Protein AF-W1Y662-F1 (afdb_monomer)

Foldseek 3Di:
DCLCVLVQAQEDACCCVPPVVVVVVVVCVSHVSVVVRYHQYDLVVVRHHPVVVVVSVHPDDDDDPCSVVVVVVVD

Sequence (75 aa):
QGKDVAKTIVGMDPYLVKLRTDMWDRYKADVPELEQIPLIGNVNDKTFDVEKVISLNPDVIFMPLYFKDQYESDY

Mean predicted aligned error: 3.26 Å

InterPro domains:
  IPR002491 ABC transporter periplasmic 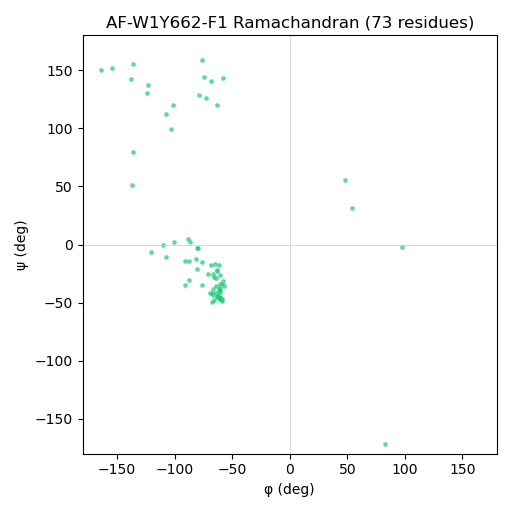binding domain [PS50983] (1-75)

Solvent-accessible surface area (backbone atoms only — not comparable to full-atom values): 4708 Å² total; per-residue (Å²): 136,71,75,64,50,54,81,75,46,70,56,39,58,50,56,49,70,74,77,34,49,72,60,39,55,56,48,37,73,76,32,58,62,53,77,72,41,46,71,37,36,37,72,91,77,73,49,50,40,67,68,62,50,59,73,55,67,66,94,76,83,89,74,69,74,64,57,54,60,50,52,65,69,76,108

Secondary structure (DSSP, 8-state):
--TTGGGT-S-B-SHHHHH-HHHHHHHHHH-GGGGGSPB---TTTT---HHHHHHT--S-----THHHHHHHHH-

Structure (mmCIF, N/CA/C/O backbone):
data_AF-W1Y662-F1
#
_entry.id   AF-W1Y662-F1
#
loop_
_atom_site.group_PDB
_atom_site.id
_atom_site.type_symbol
_atom_site.label_atom_id
_atom_site.label_alt_id
_atom_site.label_comp_id
_atom_site.label_asym_id
_atom_site.label_entity_id
_atom_site.label_seq_id
_atom_site.pdbx_PDB_ins_code
_atom_site.Cartn_x
_atom_site.Cartn_y
_atom_site.Cartn_z
_atom_site.occupancy
_atom_site.B_iso_or_equiv
_atom_site.auth_seq_id
_atom_site.auth_comp_id
_atom_site.auth_asym_id
_atom_site.auth_atom_id
_atom_site.pdbx_PDB_model_num
ATOM 1 N N . GLN A 1 1 ? -17.532 -12.894 -5.700 1.00 61.44 1 GLN A N 1
ATOM 2 C CA . GLN A 1 1 ? -16.849 -12.716 -4.397 1.00 61.44 1 GLN A CA 1
ATOM 3 C C . GLN A 1 1 ? -15.751 -11.675 -4.572 1.00 61.44 1 GLN A C 1
ATOM 5 O O . GLN A 1 1 ? -15.275 -11.543 -5.689 1.00 61.44 1 GLN A O 1
ATOM 10 N N . GLY A 1 2 ? -15.395 -10.920 -3.526 1.00 75.12 2 GLY A N 1
ATOM 11 C CA . GLY A 1 2 ? -14.281 -9.955 -3.569 1.00 75.12 2 GLY A CA 1
ATOM 12 C C . GLY A 1 2 ? -14.642 -8.484 -3.826 1.00 75.12 2 GLY A C 1
ATOM 13 O O . GLY A 1 2 ? -13.752 -7.649 -3.779 1.00 75.12 2 GLY A O 1
ATOM 14 N N . LYS A 1 3 ? -15.919 -8.131 -4.037 1.00 78.44 3 LYS A N 1
ATOM 15 C CA . LYS A 1 3 ? -16.323 -6.728 -4.280 1.00 78.44 3 LYS A CA 1
ATOM 16 C C . LYS A 1 3 ? -16.131 -5.809 -3.068 1.00 78.44 3 LYS A C 1
ATOM 18 O O . LYS A 1 3 ? -15.931 -4.618 -3.235 1.00 78.44 3 LYS A O 1
ATOM 23 N N . ASP A 1 4 ? -16.143 -6.368 -1.860 1.00 91.00 4 ASP A N 1
ATOM 24 C CA . ASP A 1 4 ? -15.926 -5.613 -0.621 1.00 91.00 4 ASP A CA 1
ATOM 25 C C . ASP A 1 4 ? -14.445 -5.503 -0.224 1.00 91.00 4 ASP A C 1
ATOM 27 O O . ASP A 1 4 ? -14.141 -4.975 0.841 1.00 91.00 4 ASP A O 1
ATOM 31 N N . VAL A 1 5 ? -13.508 -5.986 -1.052 1.00 91.44 5 VAL A N 1
ATOM 32 C CA . VAL A 1 5 ? -12.075 -6.025 -0.705 1.00 91.44 5 VAL A CA 1
ATOM 33 C C .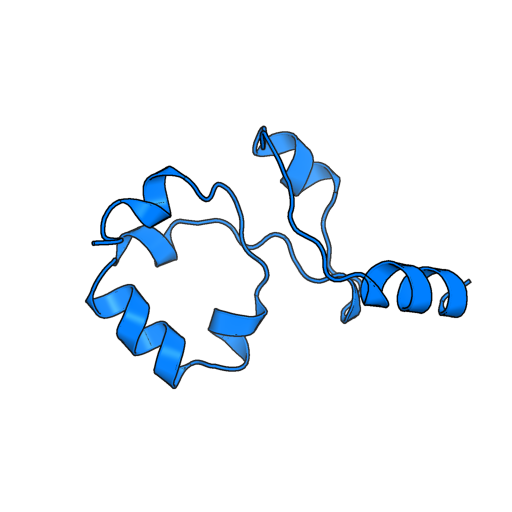 VAL A 1 5 ? -11.517 -4.639 -0.362 1.00 91.44 5 VAL A C 1
ATOM 35 O O . VAL A 1 5 ? -10.744 -4.503 0.586 1.00 91.44 5 VAL A O 1
ATOM 38 N N . ALA A 1 6 ? -11.987 -3.593 -1.047 1.00 93.19 6 ALA A N 1
ATOM 39 C CA . ALA A 1 6 ? -11.568 -2.217 -0.801 1.00 93.19 6 ALA A CA 1
ATOM 40 C C . ALA A 1 6 ? -11.938 -1.711 0.606 1.00 93.19 6 ALA A C 1
ATOM 42 O O . ALA A 1 6 ? -11.287 -0.813 1.121 1.00 93.19 6 ALA A O 1
ATOM 43 N N . LYS A 1 7 ? -12.929 -2.322 1.272 1.00 94.44 7 LYS A N 1
ATOM 44 C CA . LYS A 1 7 ? -13.309 -1.977 2.654 1.00 94.44 7 LYS A CA 1
ATOM 45 C C . LYS A 1 7 ? -12.336 -2.527 3.698 1.00 94.44 7 LYS A C 1
ATOM 47 O O . LYS A 1 7 ? -12.398 -2.121 4.851 1.00 94.44 7 LYS A O 1
ATOM 52 N N . THR A 1 8 ? -11.483 -3.474 3.310 1.00 95.62 8 THR A N 1
ATOM 53 C CA . THR A 1 8 ? -10.542 -4.161 4.214 1.00 95.62 8 THR A CA 1
ATOM 54 C C . THR A 1 8 ? -9.087 -3.744 4.024 1.00 95.62 8 THR A C 1
ATOM 56 O O . THR A 1 8 ? -8.245 -4.094 4.843 1.00 95.62 8 THR A O 1
ATOM 59 N N . ILE A 1 9 ? -8.774 -3.004 2.956 1.00 96.38 9 ILE A N 1
ATOM 60 C CA . ILE A 1 9 ? -7.414 -2.560 2.644 1.00 96.38 9 ILE A CA 1
ATOM 61 C C . ILE A 1 9 ? -7.323 -1.061 2.922 1.00 96.38 9 ILE A C 1
ATOM 63 O O . I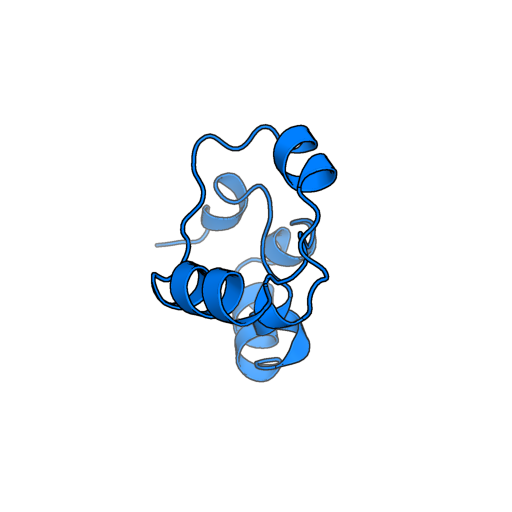LE A 1 9 ? -7.920 -0.260 2.210 1.00 96.38 9 ILE A O 1
ATOM 67 N N . VAL A 1 10 ? -6.548 -0.680 3.937 1.00 97.56 10 VAL A N 1
ATOM 68 C CA . VAL A 1 10 ? -6.355 0.733 4.316 1.00 97.56 10 VAL A CA 1
ATOM 69 C C . VAL A 1 10 ? -5.160 1.390 3.624 1.00 97.56 10 VAL A C 1
ATOM 71 O O . VAL A 1 10 ? -5.057 2.611 3.618 1.00 97.56 10 VAL A O 1
ATOM 74 N N . GLY A 1 11 ? -4.275 0.604 3.007 1.00 97.50 11 GLY A N 1
ATOM 75 C CA . GLY A 1 11 ? -3.135 1.086 2.231 1.00 97.50 11 GLY A CA 1
ATOM 76 C C . GLY A 1 11 ? -2.556 -0.009 1.338 1.00 97.50 11 GLY A C 1
ATOM 77 O O . GLY A 1 11 ? -2.647 -1.191 1.671 1.00 97.50 11 GLY A O 1
ATOM 78 N N . MET A 1 12 ? -1.972 0.375 0.200 1.00 97.06 12 MET A N 1
ATOM 79 C CA . MET A 1 12 ? -1.353 -0.562 -0.747 1.00 97.06 12 MET A CA 1
ATOM 80 C C . MET A 1 12 ? -0.004 -0.056 -1.267 1.00 97.06 12 MET A C 1
ATOM 82 O O . MET A 1 12 ? 0.255 1.147 -1.296 1.00 97.06 12 MET A O 1
ATOM 86 N N . ASP A 1 13 ? 0.862 -0.963 -1.706 1.00 96.25 13 ASP A N 1
ATOM 87 C CA . ASP A 1 13 ? 2.098 -0.588 -2.386 1.00 96.25 13 ASP A CA 1
ATOM 88 C C . ASP A 1 13 ? 1.812 -0.160 -3.851 1.00 96.25 1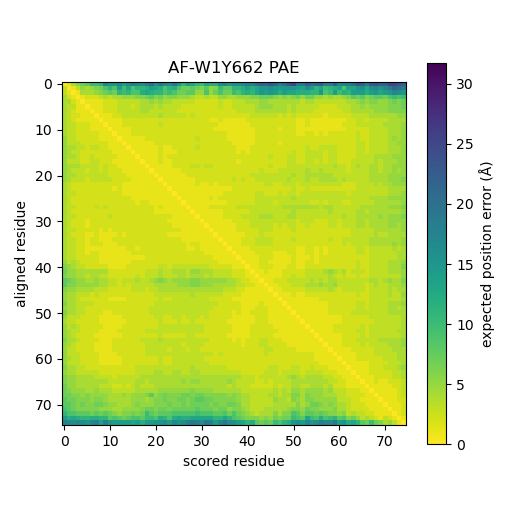3 ASP A C 1
ATOM 90 O O . ASP A 1 13 ? 0.766 -0.490 -4.415 1.00 96.25 13 ASP A O 1
ATOM 94 N N . PRO A 1 14 ? 2.704 0.603 -4.508 1.00 96.25 14 PRO A N 1
ATOM 95 C CA . PRO A 1 14 ? 2.431 1.165 -5.829 1.00 96.25 14 PRO A CA 1
ATOM 96 C C . PRO A 1 14 ? 2.612 0.172 -6.990 1.00 96.25 14 PRO A C 1
ATOM 98 O O . PRO A 1 14 ? 2.392 0.561 -8.139 1.00 96.25 14 PRO A O 1
ATOM 101 N N . TYR A 1 15 ? 3.055 -1.068 -6.749 1.00 95.25 15 TYR A N 1
ATOM 102 C CA . TYR A 1 15 ? 3.496 -1.977 -7.810 1.00 95.25 15 TYR A CA 1
ATOM 103 C C . TYR A 1 15 ? 2.388 -2.303 -8.814 1.00 95.25 15 TYR A C 1
ATOM 105 O O . TYR A 1 15 ? 2.615 -2.222 -10.020 1.00 95.25 15 TYR A O 1
ATOM 113 N N . LEU A 1 16 ? 1.178 -2.621 -8.344 1.00 95.19 16 LEU A N 1
ATOM 114 C CA . LEU A 1 16 ? 0.048 -2.939 -9.224 1.00 95.19 16 LEU A CA 1
ATOM 115 C C . LEU A 1 16 ? -0.299 -1.752 -10.137 1.00 95.19 16 LEU A C 1
ATOM 117 O O . LEU A 1 16 ? -0.422 -1.917 -11.347 1.00 95.19 16 LEU A O 1
ATOM 121 N N . VAL A 1 17 ? -0.357 -0.548 -9.561 1.00 95.38 17 VAL A N 1
ATOM 122 C CA . VAL A 1 17 ? -0.680 0.697 -10.272 1.00 95.38 17 VAL A CA 1
ATOM 123 C C . VAL A 1 17 ? 0.410 1.083 -11.277 1.00 95.38 17 VAL A C 1
ATOM 125 O O . VAL A 1 17 ? 0.099 1.570 -12.359 1.00 95.38 17 VAL A O 1
ATOM 128 N N . LYS A 1 18 ? 1.692 0.880 -10.940 1.00 95.38 18 LYS A N 1
ATOM 129 C CA . LYS A 1 18 ? 2.826 1.339 -11.763 1.00 95.38 18 LYS A CA 1
ATOM 130 C C . LYS A 1 18 ? 3.324 0.317 -12.783 1.00 95.38 18 LYS A C 1
ATOM 132 O O . LYS A 1 18 ? 3.793 0.712 -13.843 1.00 95.38 18 LYS A O 1
ATOM 137 N N . LEU A 1 19 ? 3.294 -0.973 -12.449 1.00 96.69 19 LEU A N 1
ATOM 138 C CA . LEU A 1 19 ? 4.014 -2.022 -13.185 1.00 96.69 19 LEU A CA 1
ATOM 139 C C . LEU A 1 19 ? 3.101 -3.118 -13.747 1.00 96.69 19 LEU A C 1
ATOM 141 O O . LEU A 1 19 ? 3.571 -3.985 -14.482 1.00 96.69 19 LEU A O 1
ATOM 145 N N . ARG A 1 20 ? 1.807 -3.098 -13.411 1.00 97.06 20 ARG A N 1
ATOM 146 C CA . ARG A 1 20 ? 0.787 -4.048 -13.885 1.00 97.06 20 ARG A CA 1
ATOM 147 C C . ARG A 1 20 ? -0.498 -3.309 -14.264 1.00 97.06 20 ARG A C 1
ATOM 149 O O . ARG A 1 20 ? -1.584 -3.629 -13.784 1.00 97.06 20 ARG A O 1
ATOM 156 N N . THR A 1 21 ? -0.356 -2.278 -15.094 1.00 97.00 21 THR A N 1
ATOM 157 C CA . THR A 1 21 ? -1.436 -1.340 -15.438 1.00 97.00 21 THR A CA 1
ATOM 158 C C . THR A 1 21 ? -2.631 -2.024 -16.100 1.00 97.00 21 THR A C 1
ATOM 160 O O . THR A 1 21 ? -3.763 -1.651 -15.831 1.00 97.00 21 THR A O 1
ATOM 163 N N . ASP A 1 22 ? -2.404 -3.068 -16.898 1.00 97.56 22 ASP A N 1
ATOM 164 C CA . ASP A 1 22 ? -3.457 -3.886 -17.511 1.00 97.56 22 ASP A CA 1
ATOM 165 C C . ASP A 1 22 ? -4.320 -4.607 -16.460 1.00 97.56 22 ASP A C 1
ATOM 167 O O . ASP A 1 22 ? -5.551 -4.609 -16.534 1.00 97.56 22 ASP A O 1
ATOM 171 N N . MET A 1 23 ? -3.677 -5.186 -15.443 1.00 97.31 23 MET A N 1
ATOM 172 C CA . MET A 1 23 ? -4.366 -5.820 -14.320 1.00 97.31 23 MET A CA 1
ATOM 173 C C . MET A 1 23 ? -5.070 -4.778 -13.454 1.00 97.31 23 MET A C 1
ATOM 175 O O . MET A 1 23 ? -6.207 -4.993 -13.040 1.00 97.31 23 MET A O 1
ATOM 179 N N . TRP A 1 24 ? -4.410 -3.647 -13.198 1.00 97.50 24 TRP A N 1
ATOM 180 C CA . TRP A 1 24 ? -4.980 -2.538 -12.441 1.00 97.50 24 TRP A CA 1
ATOM 181 C C . TRP A 1 24 ? -6.256 -2.002 -13.089 1.00 97.50 24 TRP A C 1
ATOM 183 O O . TRP A 1 24 ? -7.279 -1.887 -12.416 1.00 97.50 24 TRP A O 1
ATOM 193 N N . ASP A 1 25 ? -6.225 -1.750 -14.398 1.00 97.44 25 ASP A N 1
ATOM 194 C CA . ASP A 1 25 ? -7.375 -1.261 -15.156 1.00 97.44 25 ASP A CA 1
ATOM 195 C C . ASP A 1 25 ? -8.544 -2.246 -15.106 1.00 97.44 25 ASP A C 1
ATOM 197 O O . ASP A 1 25 ? -9.696 -1.838 -14.956 1.00 97.44 25 ASP A O 1
ATOM 201 N N . ARG A 1 26 ? -8.255 -3.551 -15.150 1.00 96.19 26 ARG A N 1
ATOM 202 C CA . ARG A 1 26 ? -9.281 -4.580 -14.978 1.00 96.19 26 ARG A CA 1
ATOM 203 C C . ARG A 1 26 ? -9.873 -4.573 -13.568 1.00 96.19 26 ARG A C 1
ATOM 205 O O . ARG A 1 26 ? -11.090 -4.619 -13.428 1.00 96.19 26 ARG A O 1
ATOM 212 N N . TYR A 1 27 ? -9.042 -4.527 -12.529 1.00 94.94 27 TYR A N 1
ATOM 213 C CA . TYR A 1 27 ? -9.527 -4.588 -11.149 1.00 94.94 27 TYR A CA 1
ATOM 214 C C . TYR A 1 27 ? -10.318 -3.350 -10.747 1.00 94.94 27 TYR A C 1
ATOM 216 O O . TYR A 1 27 ? -11.371 -3.487 -10.128 1.00 94.94 27 TYR A O 1
ATOM 224 N N . LYS A 1 28 ? -9.863 -2.155 -11.132 1.00 94.62 28 LYS A N 1
ATOM 225 C CA . LYS A 1 28 ? -10.571 -0.910 -10.810 1.00 94.62 28 LYS A CA 1
ATOM 226 C C . LYS A 1 28 ? -11.875 -0.750 -11.600 1.00 94.62 28 LYS A C 1
ATOM 228 O O . LYS A 1 28 ? -12.792 -0.100 -11.118 1.00 94.62 28 LYS A O 1
ATOM 233 N N . ALA A 1 29 ? -12.000 -1.372 -12.778 1.00 95.88 29 ALA A N 1
ATOM 234 C CA . ALA A 1 29 ? -13.275 -1.419 -13.497 1.00 95.88 29 ALA A CA 1
ATOM 235 C C . ALA A 1 29 ? -14.348 -2.205 -12.719 1.00 95.88 29 ALA A C 1
ATOM 237 O O . ALA A 1 29 ? -15.520 -1.831 -12.738 1.00 95.88 29 ALA A O 1
ATOM 238 N N . ASP A 1 30 ? -13.944 -3.267 -12.015 1.00 94.62 30 ASP A N 1
ATOM 239 C CA . ASP A 1 30 ? -14.842 -4.101 -11.210 1.00 94.62 30 ASP A CA 1
ATOM 240 C C . ASP A 1 30 ? -15.034 -3.573 -9.773 1.00 94.62 30 ASP A C 1
ATOM 242 O O . ASP A 1 30 ? -16.097 -3.785 -9.180 1.00 94.62 30 ASP A O 1
ATOM 246 N N . VAL A 1 31 ? -14.013 -2.914 -9.210 1.00 95.62 31 VAL A N 1
ATOM 247 C CA . VAL A 1 31 ? -13.986 -2.347 -7.848 1.00 95.62 31 VAL A CA 1
ATOM 248 C C . VAL A 1 31 ? -13.356 -0.940 -7.882 1.00 95.62 31 VAL A C 1
ATOM 250 O O . VAL A 1 31 ? -12.171 -0.784 -7.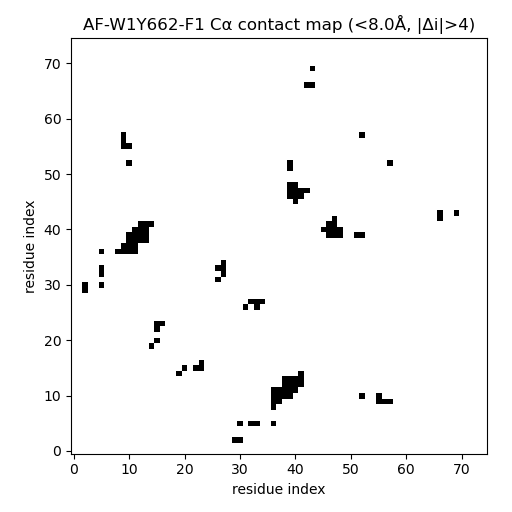570 1.00 95.62 31 VAL A O 1
ATOM 253 N N . PRO A 1 32 ? -14.115 0.101 -8.274 1.00 95.44 32 PRO A N 1
ATOM 254 C CA . PRO A 1 32 ? -13.597 1.468 -8.413 1.00 95.44 32 PRO A CA 1
ATOM 255 C C . PRO A 1 32 ? -13.033 2.062 -7.116 1.00 95.44 32 PRO A C 1
ATOM 257 O O . PRO A 1 32 ? -12.135 2.899 -7.145 1.00 95.44 32 PRO A O 1
ATOM 260 N N . GLU A 1 33 ? -13.510 1.603 -5.957 1.00 96.25 33 GLU A N 1
ATOM 261 C CA . GLU A 1 33 ? -13.043 2.042 -4.640 1.00 96.25 33 GLU A CA 1
ATOM 262 C C . GLU A 1 33 ? -11.555 1.740 -4.398 1.00 96.25 33 GLU A C 1
ATOM 264 O O . GLU A 1 33 ? -10.939 2.374 -3.542 1.00 96.25 33 GLU A O 1
ATOM 269 N N . LEU A 1 34 ? -10.945 0.834 -5.175 1.00 95.81 34 LEU A N 1
ATOM 270 C CA . LEU A 1 34 ? -9.503 0.586 -5.119 1.00 95.81 34 LEU A CA 1
ATOM 271 C C . LEU A 1 34 ? -8.683 1.853 -5.400 1.00 95.81 34 LEU A C 1
ATOM 273 O O . LEU A 1 34 ? -7.609 2.012 -4.825 1.00 95.81 34 LEU A O 1
ATOM 277 N N . GLU A 1 35 ? -9.183 2.773 -6.232 1.00 96.25 35 GLU A N 1
ATOM 278 C CA . GLU A 1 35 ? -8.491 4.032 -6.549 1.00 96.25 35 GLU A CA 1
ATOM 279 C C . GLU A 1 35 ? -8.414 4.996 -5.354 1.00 96.25 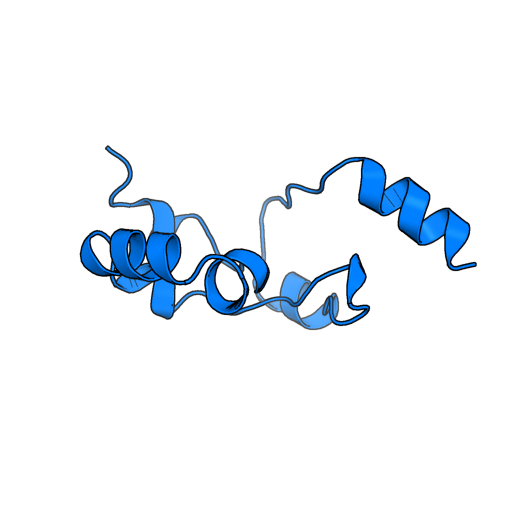35 GLU A C 1
ATOM 281 O O . GLU A 1 35 ? -7.601 5.918 -5.356 1.00 96.25 35 GLU A O 1
ATOM 286 N N . GLN A 1 36 ? -9.237 4.789 -4.322 1.00 96.56 36 GLN A N 1
ATOM 287 C CA . GLN A 1 36 ? -9.268 5.634 -3.125 1.00 96.56 36 GLN A CA 1
ATOM 288 C C . GLN A 1 36 ? -8.270 5.179 -2.054 1.00 96.56 36 GLN A C 1
ATOM 290 O O . GLN A 1 36 ? -7.997 5.924 -1.111 1.00 96.56 36 GLN A O 1
ATOM 295 N N . ILE A 1 37 ? -7.723 3.968 -2.182 1.00 97.12 37 ILE A N 1
ATOM 296 C CA . ILE A 1 37 ? -6.787 3.414 -1.207 1.00 97.12 37 ILE A CA 1
ATOM 297 C C . ILE A 1 37 ? -5.438 4.141 -1.341 1.00 97.12 37 ILE A C 1
ATOM 299 O O . ILE A 1 37 ? -4.849 4.175 -2.426 1.00 97.12 37 ILE A O 1
ATOM 303 N N . PRO A 1 38 ? -4.900 4.707 -0.249 1.00 97.62 38 PRO A N 1
ATOM 304 C CA . PRO A 1 38 ? -3.649 5.445 -0.294 1.00 97.62 38 PRO A CA 1
ATOM 305 C C . PRO A 1 38 ? -2.453 4.527 -0.573 1.00 97.62 38 PRO A C 1
ATOM 307 O O . PRO A 1 38 ? -2.322 3.436 -0.013 1.00 97.62 38 PRO A O 1
ATOM 310 N N . LEU A 1 39 ? -1.522 5.018 -1.395 1.00 97.62 39 LEU A N 1
ATOM 311 C CA . LEU A 1 39 ? -0.256 4.331 -1.651 1.00 97.62 39 LEU A CA 1
ATOM 312 C C . LEU A 1 39 ? 0.732 4.554 -0.498 1.00 97.62 39 LEU A C 1
ATOM 314 O O . LEU A 1 39 ? 0.981 5.704 -0.131 1.00 97.62 39 LEU A O 1
ATOM 318 N N . ILE A 1 40 ? 1.319 3.483 0.038 1.00 97.12 40 ILE A N 1
ATOM 319 C CA . ILE A 1 40 ? 2.228 3.521 1.207 1.00 97.12 40 ILE A CA 1
ATOM 320 C C . ILE A 1 40 ? 3.720 3.452 0.839 1.00 97.12 40 ILE A C 1
ATOM 322 O O . ILE A 1 40 ? 4.582 3.434 1.714 1.00 97.12 40 ILE A O 1
ATOM 326 N N . GLY A 1 41 ? 4.025 3.420 -0.460 1.00 95.81 41 GLY A N 1
ATOM 327 C CA . GLY A 1 41 ? 5.384 3.232 -0.970 1.00 95.81 41 GLY A CA 1
ATOM 328 C C . GLY A 1 41 ? 5.807 1.764 -1.018 1.00 95.81 41 GLY A C 1
ATOM 329 O O . GLY A 1 41 ? 4.987 0.862 -0.852 1.00 95.81 41 GLY A O 1
ATOM 330 N N . ASN A 1 42 ? 7.083 1.519 -1.314 1.00 92.62 42 ASN A N 1
ATOM 331 C CA . ASN A 1 42 ? 7.654 0.177 -1.429 1.00 92.62 42 ASN A CA 1
ATOM 332 C C . ASN A 1 42 ? 9.032 0.117 -0.753 1.00 92.62 42 ASN A C 1
ATOM 334 O O . ASN A 1 42 ? 9.807 1.075 -0.829 1.00 92.62 42 ASN A O 1
ATOM 338 N N . VAL A 1 43 ? 9.325 -1.014 -0.105 1.00 89.94 43 VAL A N 1
ATOM 339 C CA . VAL A 1 43 ? 10.595 -1.270 0.591 1.00 89.94 43 VAL A CA 1
ATOM 340 C C . VAL A 1 43 ? 11.775 -1.274 -0.388 1.00 89.94 43 VAL A C 1
ATOM 342 O O . VAL A 1 43 ? 12.767 -0.602 -0.129 1.00 89.94 43 VAL A O 1
ATOM 345 N N . ASN A 1 44 ? 11.644 -1.937 -1.542 1.00 87.31 44 ASN A N 1
ATOM 346 C CA . ASN A 1 44 ? 12.708 -2.037 -2.552 1.00 87.31 44 ASN A CA 1
ATOM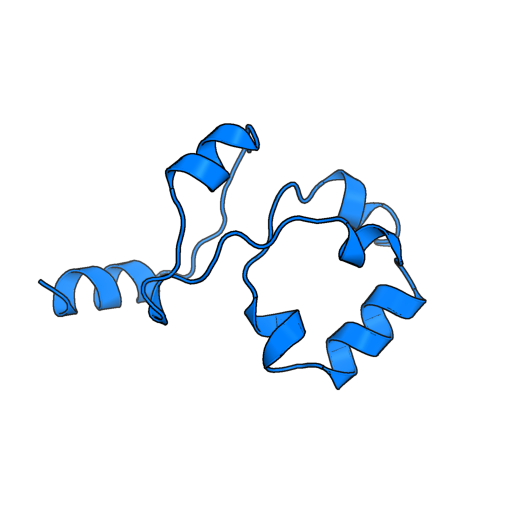 347 C C . ASN A 1 44 ? 13.116 -0.666 -3.107 1.00 87.31 44 ASN A C 1
ATOM 349 O O . ASN A 1 44 ? 14.292 -0.413 -3.349 1.00 87.31 44 ASN A O 1
ATOM 353 N N . ASP A 1 45 ? 12.141 0.226 -3.282 1.00 89.62 45 ASP A N 1
ATOM 354 C CA . ASP A 1 45 ? 12.365 1.563 -3.840 1.00 89.62 45 ASP A CA 1
ATOM 355 C C . ASP A 1 45 ? 12.769 2.588 -2.765 1.00 89.62 45 ASP A C 1
ATOM 357 O O . ASP A 1 45 ? 12.897 3.772 -3.071 1.00 89.62 45 ASP A O 1
ATOM 361 N N . LYS A 1 46 ? 12.920 2.173 -1.497 1.00 89.94 46 LYS A N 1
ATOM 362 C CA . LYS A 1 46 ? 13.185 3.056 -0.342 1.00 89.94 46 LYS A CA 1
ATOM 363 C C . LYS A 1 46 ? 12.166 4.197 -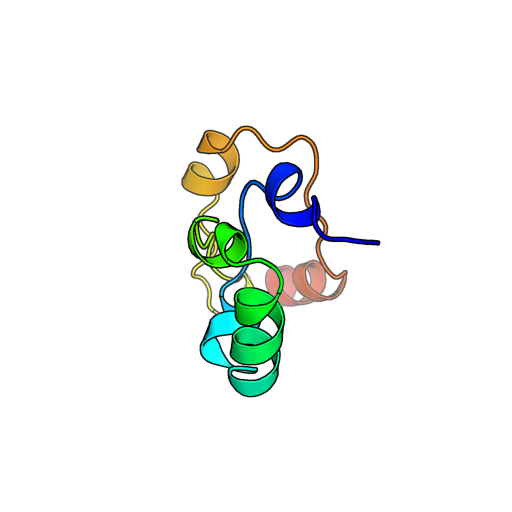0.203 1.00 89.94 46 LYS A C 1
ATOM 36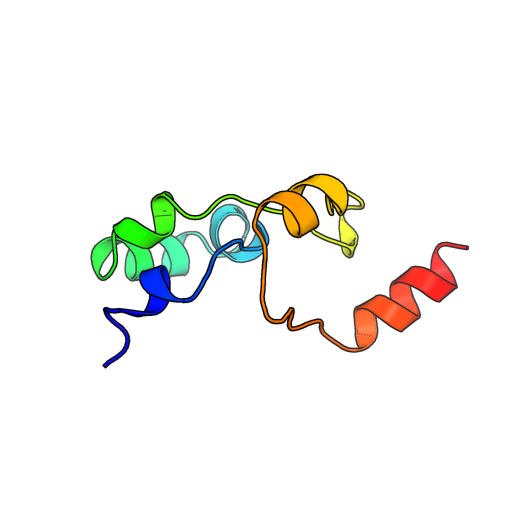5 O O . LYS A 1 46 ? 12.488 5.284 0.264 1.00 89.94 46 LYS A O 1
ATOM 370 N N . THR A 1 47 ? 10.923 3.941 -0.616 1.00 94.31 47 THR A N 1
ATOM 371 C CA . THR A 1 47 ? 9.803 4.899 -0.546 1.00 94.31 47 THR A CA 1
ATOM 372 C C . THR A 1 47 ? 8.752 4.512 0.489 1.00 94.31 47 THR A C 1
ATOM 374 O O . THR A 1 47 ? 7.747 5.207 0.613 1.00 94.31 47 THR A O 1
ATOM 377 N N . PHE A 1 48 ? 8.943 3.392 1.193 1.00 94.38 48 PHE A N 1
ATOM 378 C CA . PHE A 1 48 ? 8.016 2.923 2.217 1.00 94.38 48 PHE A CA 1
ATOM 379 C C . PHE A 1 48 ? 7.919 3.923 3.375 1.00 94.38 48 PHE A C 1
ATOM 381 O O . PHE A 1 48 ? 8.913 4.211 4.041 1.00 94.38 48 PHE A O 1
ATOM 388 N N . ASP A 1 49 ? 6.713 4.433 3.611 1.00 96.50 49 ASP A N 1
ATOM 389 C CA . ASP A 1 49 ? 6.446 5.488 4.587 1.00 96.50 49 ASP A CA 1
ATOM 390 C C . ASP A 1 49 ? 5.810 4.902 5.856 1.00 96.50 49 ASP A C 1
ATOM 392 O O . ASP A 1 49 ? 4.609 4.627 5.913 1.00 96.50 49 ASP A O 1
ATOM 396 N N . VAL A 1 50 ? 6.638 4.700 6.883 1.00 95.62 50 VAL A N 1
ATOM 397 C CA . VAL A 1 50 ? 6.217 4.105 8.160 1.00 95.62 50 VAL A CA 1
ATOM 398 C C . VAL A 1 50 ? 5.202 4.989 8.890 1.00 95.62 50 VAL A C 1
ATOM 400 O O . VAL A 1 50 ? 4.223 4.471 9.427 1.00 95.62 50 VAL A O 1
ATOM 403 N N . GLU A 1 51 ? 5.396 6.310 8.903 1.00 97.81 51 GLU A N 1
ATOM 404 C CA . GLU A 1 51 ? 4.506 7.243 9.607 1.00 97.81 51 GLU A CA 1
ATOM 405 C C . GLU A 1 51 ? 3.122 7.264 8.960 1.00 97.81 51 GLU A C 1
ATOM 407 O O . GLU A 1 51 ? 2.102 7.164 9.649 1.00 97.81 51 GLU A O 1
ATOM 412 N N . LYS A 1 52 ? 3.079 7.294 7.624 1.00 97.69 52 LYS A N 1
ATOM 413 C CA . LYS A 1 52 ? 1.833 7.174 6.873 1.00 97.69 52 LYS A CA 1
ATOM 414 C C . LYS A 1 52 ? 1.136 5.852 7.158 1.00 97.69 52 LYS A C 1
ATOM 416 O O . LYS A 1 52 ? -0.063 5.868 7.420 1.00 97.69 52 LYS A O 1
ATOM 421 N N . VAL A 1 53 ? 1.850 4.725 7.154 1.00 97.81 53 VAL A N 1
ATOM 422 C CA . VAL A 1 53 ? 1.255 3.415 7.472 1.00 97.81 53 VAL A CA 1
ATOM 423 C C . VAL A 1 53 ? 0.637 3.412 8.867 1.00 97.81 53 VAL A C 1
ATOM 425 O O . VAL A 1 53 ? -0.514 3.011 9.004 1.00 97.81 53 VAL A O 1
ATOM 428 N N . ILE A 1 54 ? 1.343 3.914 9.884 1.00 98.00 54 ILE A N 1
ATOM 429 C CA . ILE A 1 54 ? 0.814 4.001 11.255 1.00 98.00 54 ILE A CA 1
ATOM 430 C C . ILE A 1 54 ? -0.439 4.888 11.303 1.00 98.00 54 ILE A C 1
ATOM 432 O O . ILE A 1 54 ? -1.419 4.527 11.953 1.00 98.00 54 ILE A O 1
ATOM 436 N N . SER A 1 55 ? -0.450 6.012 10.577 1.00 98.25 55 SER A N 1
ATOM 437 C CA . SER A 1 55 ? -1.595 6.938 10.540 1.00 98.25 55 SER A CA 1
ATOM 438 C C . SER A 1 55 ? -2.879 6.330 9.961 1.00 98.25 55 SER A C 1
ATOM 440 O O . SER A 1 55 ? -3.973 6.799 10.270 1.00 98.25 55 SER A O 1
ATOM 442 N N . LEU A 1 56 ? -2.756 5.272 9.153 1.00 98.06 56 LEU A N 1
ATOM 443 C CA . LEU A 1 56 ? -3.887 4.544 8.571 1.00 98.06 56 LEU A CA 1
ATOM 444 C C . LEU A 1 56 ? -4.515 3.539 9.550 1.00 98.06 56 LEU A C 1
ATOM 446 O O . LEU A 1 56 ? -5.514 2.914 9.205 1.00 98.06 56 LEU A O 1
ATOM 450 N N . ASN A 1 57 ? -3.945 3.390 10.753 1.00 97.69 57 ASN A N 1
ATOM 451 C CA . ASN A 1 57 ? -4.391 2.475 11.804 1.00 97.69 57 ASN A CA 1
ATOM 452 C C . ASN A 1 57 ? -4.664 1.033 11.301 1.00 97.69 57 ASN A C 1
ATOM 454 O O . ASN A 1 57 ? -5.781 0.536 11.459 1.00 97.69 57 ASN A O 1
ATOM 458 N N . PRO A 1 58 ? -3.684 0.364 10.657 1.00 97.88 58 PRO A N 1
ATOM 459 C CA . PRO A 1 58 ? -3.857 -0.991 10.144 1.00 97.88 58 PRO A CA 1
ATOM 460 C C . PRO A 1 58 ? -3.852 -2.028 11.272 1.00 97.88 58 PRO A C 1
ATOM 462 O O . PRO A 1 58 ? -3.047 -1.945 12.198 1.00 97.88 58 PRO A O 1
ATOM 465 N N . ASP A 1 59 ? -4.671 -3.071 11.136 1.00 98.44 59 ASP A N 1
ATOM 466 C CA . ASP A 1 59 ? -4.626 -4.223 12.046 1.00 98.44 59 ASP A CA 1
ATOM 467 C C . ASP A 1 59 ? -3.428 -5.146 11.757 1.00 98.44 59 ASP A C 1
ATOM 469 O O . ASP A 1 59 ? -2.856 -5.756 12.660 1.00 98.44 59 ASP A O 1
ATOM 473 N N . VAL A 1 60 ? -3.048 -5.281 10.481 1.00 97.62 60 VAL A N 1
ATOM 474 C CA . VAL A 1 60 ? -1.987 -6.188 10.023 1.00 97.62 60 VAL A CA 1
ATOM 475 C C . VAL A 1 60 ? -1.367 -5.702 8.713 1.00 97.62 60 VAL A C 1
ATOM 477 O O . VAL A 1 60 ? -2.031 -5.072 7.891 1.00 97.62 60 VAL A O 1
ATOM 480 N N . ILE A 1 61 ? -0.094 -6.044 8.498 1.00 95.62 61 ILE A N 1
ATOM 481 C CA . ILE A 1 61 ? 0.609 -5.895 7.222 1.00 95.62 61 ILE A CA 1
ATOM 482 C C . ILE A 1 61 ? 1.154 -7.252 6.769 1.00 95.62 61 ILE A C 1
ATOM 484 O O . ILE A 1 61 ? 1.707 -8.012 7.564 1.00 95.62 61 ILE A O 1
ATOM 488 N N . PHE A 1 62 ? 1.019 -7.548 5.478 1.00 95.44 62 PHE A N 1
ATOM 489 C CA . PHE A 1 62 ? 1.628 -8.721 4.858 1.00 95.44 62 PHE A CA 1
ATOM 490 C C . PHE A 1 62 ? 2.876 -8.290 4.096 1.00 95.44 62 PHE A C 1
ATOM 492 O O . PHE A 1 62 ? 2.794 -7.485 3.171 1.00 95.44 62 PHE A O 1
ATOM 499 N N . MET A 1 63 ? 4.030 -8.832 4.482 1.00 93.50 63 MET A N 1
ATOM 500 C CA . MET A 1 63 ? 5.312 -8.540 3.847 1.00 93.50 63 MET A CA 1
ATOM 501 C C . MET A 1 63 ? 5.976 -9.834 3.367 1.00 93.50 63 MET A C 1
ATOM 503 O O . MET A 1 63 ? 6.076 -10.788 4.143 1.00 93.50 63 MET A O 1
ATOM 507 N N . PRO A 1 64 ? 6.440 -9.893 2.108 1.00 93.00 64 PRO A N 1
ATOM 508 C CA . PRO A 1 64 ? 7.283 -10.981 1.638 1.00 93.00 64 PRO A CA 1
ATOM 509 C C . PRO A 1 64 ? 8.568 -11.121 2.462 1.00 93.00 64 PRO A C 1
ATOM 511 O O . PRO A 1 64 ? 9.185 -10.126 2.839 1.00 93.00 64 PRO A O 1
ATOM 514 N N . LEU A 1 65 ? 9.008 -12.364 2.683 1.00 92.50 65 LEU A N 1
ATOM 515 C CA . LEU A 1 65 ? 10.191 -12.664 3.502 1.00 92.50 65 LEU A CA 1
ATOM 516 C C . LEU A 1 65 ? 11.474 -12.005 2.973 1.00 92.50 65 LEU A C 1
ATOM 518 O O . LEU A 1 65 ? 12.294 -11.557 3.769 1.00 92.50 65 LEU A O 1
ATOM 522 N N . TYR A 1 66 ? 11.611 -11.877 1.650 1.00 91.19 66 TYR A N 1
ATOM 523 C CA . TYR A 1 66 ? 12.803 -11.306 1.016 1.00 91.19 66 TYR A CA 1
ATOM 524 C C . TYR A 1 66 ? 13.031 -9.821 1.348 1.00 91.19 66 TYR A C 1
ATOM 526 O O . TYR A 1 66 ? 14.134 -9.323 1.147 1.00 91.19 66 TYR A O 1
ATOM 534 N N . PHE A 1 67 ? 12.031 -9.092 1.865 1.00 90.56 67 PHE A N 1
ATOM 535 C CA . PHE A 1 67 ? 12.250 -7.715 2.323 1.00 90.56 67 PHE A CA 1
ATOM 536 C C . PHE A 1 67 ? 13.179 -7.645 3.535 1.00 90.56 67 PHE A C 1
ATOM 538 O O . PHE A 1 67 ? 13.875 -6.647 3.701 1.00 90.56 67 PHE A O 1
ATOM 545 N N . LYS A 1 68 ? 13.225 -8.699 4.358 1.00 88.25 68 LYS A N 1
ATOM 546 C CA . LYS A 1 68 ? 14.187 -8.786 5.456 1.00 88.25 68 LYS A CA 1
ATOM 547 C C . LYS A 1 68 ? 15.611 -8.914 4.916 1.00 88.25 68 LYS A C 1
ATOM 549 O O . LYS A 1 68 ? 16.472 -8.141 5.317 1.00 88.25 68 LYS A O 1
ATOM 554 N N . ASP A 1 69 ? 15.826 -9.834 3.979 1.00 89.88 69 ASP A N 1
ATOM 555 C CA . ASP A 1 69 ? 17.141 -10.057 3.367 1.00 89.88 69 ASP A CA 1
ATOM 556 C C . ASP A 1 69 ? 17.627 -8.795 2.632 1.00 89.88 69 ASP A C 1
ATOM 558 O O . ASP A 1 69 ? 18.792 -8.417 2.736 1.00 89.88 69 ASP A O 1
ATOM 562 N N . GLN A 1 70 ? 16.719 -8.095 1.937 1.00 85.81 70 GLN A N 1
ATOM 563 C CA . GLN A 1 70 ? 17.028 -6.817 1.291 1.00 85.81 70 GLN A CA 1
ATOM 564 C C . GLN A 1 70 ? 17.429 -5.745 2.308 1.00 85.81 70 GLN A C 1
ATOM 566 O O . GLN A 1 70 ? 18.402 -5.033 2.085 1.00 85.81 70 GLN A O 1
ATOM 571 N N . TYR A 1 71 ? 16.702 -5.632 3.423 1.00 84.12 71 TYR A N 1
ATOM 572 C CA . TYR A 1 71 ? 17.055 -4.703 4.494 1.00 84.12 71 TYR A CA 1
ATOM 573 C C . TYR A 1 71 ? 18.440 -5.018 5.068 1.00 84.12 71 TYR A C 1
ATOM 575 O O . TYR A 1 71 ? 19.259 -4.119 5.190 1.00 84.12 71 TYR A O 1
ATOM 583 N N . GLU A 1 72 ? 18.733 -6.284 5.370 1.00 88.00 72 GLU A N 1
ATOM 584 C CA . GLU A 1 72 ? 20.039 -6.697 5.901 1.00 88.00 72 GLU A CA 1
ATOM 585 C C . GLU A 1 72 ? 21.192 -6.460 4.912 1.00 88.00 72 GLU A C 1
ATOM 587 O O . GLU A 1 72 ? 22.309 -6.221 5.352 1.00 88.00 72 GLU A O 1
ATOM 592 N N . SER A 1 73 ? 20.939 -6.496 3.598 1.00 87.56 73 SER A N 1
ATOM 593 C CA . SER A 1 73 ? 21.942 -6.185 2.568 1.00 87.56 73 SER A CA 1
ATOM 594 C C . SER A 1 73 ? 22.152 -4.685 2.330 1.00 87.56 73 SER A C 1
ATOM 596 O O . SER A 1 73 ? 23.159 -4.305 1.730 1.00 87.56 73 SER A O 1
ATOM 598 N N . ASP A 1 74 ? 21.184 -3.847 2.697 1.00 81.12 74 ASP A N 1
ATOM 599 C CA . ASP A 1 74 ? 21.239 -2.395 2.506 1.00 81.12 74 ASP A CA 1
ATOM 600 C C . ASP A 1 74 ? 22.056 -1.678 3.599 1.00 81.12 74 ASP A C 1
ATOM 602 O O . ASP A 1 74 ? 22.375 -0.494 3.434 1.00 81.12 74 ASP A O 1
ATOM 606 N N . TYR A 1 75 ? 22.376 -2.385 4.690 1.00 71.06 75 TYR A N 1
ATOM 607 C CA . TYR A 1 75 ? 23.178 -1.944 5.838 1.00 71.06 75 TYR A CA 1
ATOM 608 C C . TYR A 1 75 ? 24.548 -2.630 5.866 1.00 71.06 75 TYR A C 1
ATOM 610 O O . TYR A 1 75 ? 25.501 -1.970 6.343 1.00 71.06 75 TYR A O 1
#

Radius of gyration: 13.68 Å; Cα contacts (8 Å, |Δi|>4): 58; chains: 1; bounding box: 40×20×30 Å

Organism: NCBI:txid408170

pLDDT: mean 93.31, std 6.46, range [61.44, 98.44]

Nearest PDB structures (foldseek):
  4mo9-assembly1_A  TM=8.914E-01  e=1.605E-05  Veillonella parvula DSM 2008
  6b2x-assembly2_B  TM=7.047E-01  e=1.004E-01  Yersinia pestis